Protein AF-A0A919ZJX1-F1 (afdb_monomer_lite)

Foldseek 3Di:
DDPCVVDPPDDDDDDDDQVVVLVVCCVQPVVDDSVDRQDPPFDWDWDDDPPHIDTPDPSHDVVVCPPPPDDD

pLDDT: mean 89.81, std 13.28, range [41.09, 98.0]

Structure (mmCIF, N/CA/C/O backbone):
data_AF-A0A919ZJX1-F1
#
_entry.id   AF-A0A919ZJX1-F1
#
loop_
_atom_site.group_PDB
_atom_site.id
_atom_site.type_symbol
_atom_site.label_atom_id
_atom_site.label_alt_id
_atom_site.label_comp_id
_atom_site.label_asym_id
_atom_site.label_entity_id
_atom_site.label_seq_id
_atom_site.pdbx_PDB_ins_code
_atom_site.Cartn_x
_atom_site.Cartn_y
_atom_site.Cartn_z
_atom_site.occupancy
_atom_site.B_iso_or_equiv
_atom_site.auth_seq_id
_atom_site.auth_comp_id
_atom_site.auth_asym_id
_atom_site.auth_atom_id
_atom_site.pdbx_PDB_model_num
ATOM 1 N N . MET A 1 1 ? -12.638 14.285 12.752 1.00 60.09 1 MET A N 1
ATOM 2 C CA . MET A 1 1 ? -13.196 12.979 12.364 1.00 60.09 1 MET A CA 1
ATOM 3 C C . MET A 1 1 ? -12.434 12.491 11.151 1.00 60.09 1 MET A C 1
ATOM 5 O O . MET A 1 1 ? -12.304 13.249 10.192 1.00 60.09 1 MET A O 1
ATOM 9 N N . ASP A 1 2 ? -11.868 11.296 11.243 1.00 85.00 2 ASP A N 1
ATOM 10 C CA . ASP A 1 2 ? -11.019 10.704 10.204 1.00 85.00 2 ASP A CA 1
ATOM 11 C C . ASP A 1 2 ? -11.856 10.046 9.084 1.00 85.00 2 ASP A C 1
ATOM 13 O O . ASP A 1 2 ? -13.034 9.727 9.263 1.00 85.00 2 ASP A O 1
ATOM 17 N N . LEU A 1 3 ? -11.260 9.838 7.906 1.00 90.12 3 LEU A N 1
ATOM 18 C CA . LEU A 1 3 ? -11.898 9.197 6.752 1.00 90.12 3 LEU A CA 1
ATOM 19 C C . LEU A 1 3 ? -12.410 7.791 7.093 1.00 90.12 3 LEU A C 1
ATOM 21 O O . LEU A 1 3 ? -13.512 7.423 6.686 1.00 90.12 3 LEU A O 1
ATOM 25 N N . SER A 1 4 ? -11.636 7.039 7.881 1.00 88.38 4 SER A N 1
ATOM 26 C CA . SER A 1 4 ? -11.998 5.688 8.314 1.00 88.38 4 SER A CA 1
ATOM 27 C C . SER A 1 4 ? -13.200 5.653 9.269 1.00 88.38 4 SER A C 1
ATOM 29 O O . SER A 1 4 ? -13.912 4.657 9.318 1.00 88.38 4 SER A O 1
ATOM 31 N N . GLU A 1 5 ? -13.455 6.739 10.003 1.00 89.69 5 GLU A N 1
ATOM 32 C CA . GLU A 1 5 ? -14.614 6.884 10.898 1.00 89.69 5 GLU A CA 1
ATOM 33 C C . GLU A 1 5 ? -15.862 7.348 10.142 1.00 89.69 5 GLU A C 1
ATOM 35 O O . GLU A 1 5 ? -16.982 6.998 10.502 1.00 89.69 5 GLU A O 1
ATOM 40 N N . ARG A 1 6 ? -15.680 8.149 9.085 1.00 93.25 6 ARG A N 1
ATOM 41 C CA . ARG A 1 6 ? -16.777 8.648 8.242 1.00 93.25 6 ARG A CA 1
ATOM 42 C C . ARG A 1 6 ? -17.363 7.584 7.317 1.00 93.25 6 ARG A C 1
ATOM 44 O O . ARG A 1 6 ? -18.497 7.735 6.864 1.00 93.25 6 ARG A O 1
ATOM 51 N N . HIS A 1 7 ? -16.595 6.542 7.010 1.00 91.44 7 HIS A N 1
ATOM 52 C CA . HIS A 1 7 ? -16.978 5.484 6.077 1.00 91.44 7 HIS A CA 1
ATOM 53 C C . HIS A 1 7 ? -16.737 4.085 6.672 1.00 91.44 7 HIS A C 1
ATOM 55 O O . HIS A 1 7 ? -15.949 3.319 6.112 1.00 91.44 7 HIS A O 1
ATOM 61 N N . PRO A 1 8 ? -17.404 3.734 7.790 1.00 89.69 8 PRO A N 1
ATOM 62 C CA . PRO A 1 8 ? -17.277 2.406 8.380 1.00 89.69 8 PRO A CA 1
ATOM 63 C C . PRO A 1 8 ? -17.769 1.338 7.395 1.00 89.69 8 PRO A C 1
ATOM 65 O O . PRO A 1 8 ? -18.750 1.546 6.676 1.00 89.69 8 PRO A O 1
ATOM 68 N N . ASP A 1 9 ? -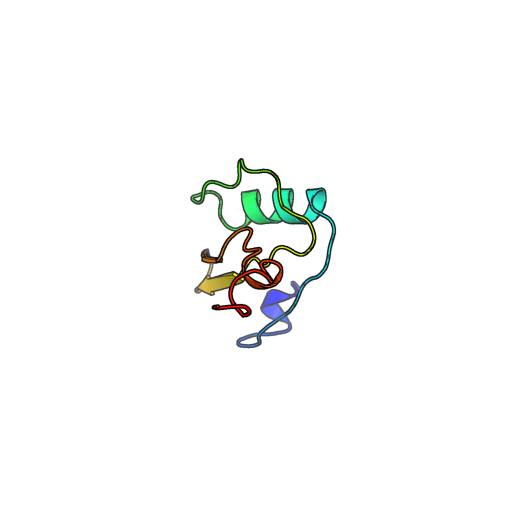17.056 0.213 7.337 1.00 89.31 9 ASP A N 1
AT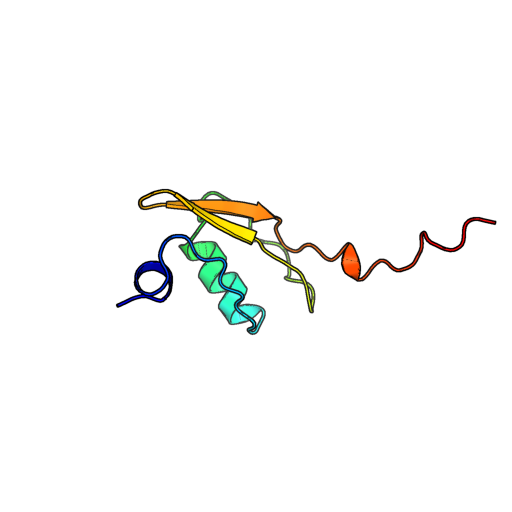OM 69 C CA . ASP A 1 9 ? -17.380 -0.960 6.509 1.00 89.31 9 ASP A CA 1
ATOM 70 C C . ASP A 1 9 ? -17.511 -0.684 4.999 1.00 89.31 9 ASP A C 1
ATOM 72 O O . ASP A 1 9 ? -18.113 -1.457 4.247 1.00 89.31 9 ASP A O 1
ATOM 76 N N . LYS A 1 10 ? -16.945 0.430 4.518 1.00 93.69 10 LYS A N 1
ATOM 77 C CA . LYS A 1 10 ? -16.895 0.768 3.091 1.00 93.69 10 LYS A CA 1
ATOM 78 C C . LYS A 1 10 ? -15.495 0.570 2.529 1.00 93.69 10 LYS A C 1
ATOM 80 O O . LYS A 1 10 ? -14.488 0.772 3.200 1.00 93.69 10 LYS A O 1
ATOM 85 N N . LYS A 1 11 ? -15.441 0.245 1.236 1.00 95.12 11 LYS A N 1
ATOM 86 C CA . LYS A 1 11 ? -14.206 0.318 0.451 1.00 95.12 11 LYS A CA 1
ATOM 87 C C . LYS A 1 11 ? -13.990 1.768 0.032 1.00 95.12 11 LYS A C 1
ATOM 89 O O . LYS A 1 11 ? -14.844 2.339 -0.642 1.00 95.12 11 LYS A O 1
ATOM 94 N N . VAL A 1 12 ? -12.860 2.343 0.425 1.00 95.69 12 VAL A N 1
ATOM 95 C CA . VAL A 1 12 ? -12.479 3.717 0.083 1.00 95.69 12 VAL A CA 1
ATOM 96 C C . VAL A 1 12 ? -11.231 3.670 -0.791 1.00 95.69 12 VAL A C 1
ATOM 98 O O . VAL A 1 12 ? -10.224 3.088 -0.398 1.00 95.69 12 VAL A O 1
ATOM 101 N N . LEU A 1 13 ? -11.304 4.270 -1.980 1.00 97.00 13 LEU A N 1
ATOM 102 C CA . LEU A 1 13 ? -10.157 4.428 -2.871 1.00 97.00 13 LEU A CA 1
ATOM 103 C C . LEU A 1 13 ? -9.496 5.779 -2.600 1.00 97.00 13 LEU A C 1
ATOM 105 O O . LEU A 1 13 ? -10.154 6.816 -2.662 1.00 97.00 13 LEU A O 1
ATOM 109 N N . ILE A 1 14 ? -8.195 5.761 -2.323 1.00 96.56 14 ILE A N 1
ATOM 110 C CA . ILE A 1 14 ? -7.385 6.964 -2.130 1.00 96.56 14 ILE A CA 1
ATOM 111 C C . ILE A 1 14 ? -6.371 7.029 -3.269 1.00 96.56 14 ILE A C 1
ATOM 113 O O . ILE A 1 14 ? -5.586 6.102 -3.450 1.00 96.56 14 ILE A O 1
ATOM 117 N N . VAL A 1 15 ? -6.377 8.134 -4.014 1.00 97.50 15 VAL A N 1
ATOM 118 C CA . VAL A 1 15 ? -5.397 8.430 -5.068 1.00 97.50 15 VAL A CA 1
ATOM 119 C C . VAL A 1 15 ? -4.559 9.616 -4.610 1.00 97.50 15 VAL A C 1
ATOM 121 O O . VAL A 1 15 ? -5.104 10.639 -4.197 1.00 97.50 15 VAL A O 1
ATOM 124 N N . SER A 1 16 ? -3.237 9.463 -4.614 1.00 96.38 16 SER A N 1
ATOM 125 C CA . SER A 1 16 ? -2.309 10.457 -4.069 1.00 96.38 16 SER A CA 1
ATOM 126 C C . SER A 1 16 ? -0.897 10.271 -4.640 1.00 96.38 16 SER A C 1
ATOM 128 O O . SER A 1 16 ? -0.686 9.474 -5.552 1.00 96.38 16 SER A O 1
ATOM 130 N N . HIS A 1 17 ? 0.076 11.009 -4.107 1.00 97.19 17 HIS A N 1
ATOM 131 C CA . HIS A 1 17 ? 1.484 10.935 -4.486 1.00 97.19 17 HIS A CA 1
ATOM 132 C C . HIS A 1 17 ? 2.278 9.978 -3.592 1.00 97.19 17 HIS A C 1
ATOM 134 O O . HIS A 1 17 ? 1.999 9.841 -2.397 1.00 97.19 17 HIS A O 1
ATOM 140 N N . GLY A 1 18 ? 3.336 9.385 -4.156 1.00 95.69 18 GLY A N 1
ATOM 141 C CA . GLY A 1 18 ? 4.158 8.374 -3.484 1.00 95.69 18 GLY A CA 1
ATOM 142 C C . GLY A 1 18 ? 4.746 8.828 -2.144 1.00 95.69 18 GLY A C 1
ATOM 143 O O . GLY A 1 18 ? 4.767 8.045 -1.201 1.00 95.69 18 GLY A O 1
ATOM 144 N N . ALA A 1 19 ? 5.143 10.098 -2.004 1.00 95.75 19 ALA A N 1
ATOM 145 C CA . ALA A 1 19 ? 5.665 10.617 -0.737 1.00 95.75 19 ALA A CA 1
ATOM 146 C C . ALA A 1 19 ? 4.612 10.595 0.385 1.00 95.75 19 ALA A C 1
ATOM 148 O O . ALA A 1 19 ? 4.893 10.136 1.492 1.00 95.75 19 ALA A O 1
ATOM 149 N N . LEU A 1 20 ? 3.389 11.053 0.096 1.00 97.25 20 LEU A N 1
ATOM 150 C CA . LEU A 1 20 ? 2.303 11.060 1.074 1.00 97.25 20 LEU A CA 1
ATOM 151 C C . LEU A 1 20 ? 1.870 9.629 1.408 1.00 97.25 20 LEU A C 1
ATOM 153 O O . LEU A 1 20 ? 1.777 9.285 2.582 1.00 97.25 20 LEU A O 1
ATOM 157 N N . ILE A 1 21 ? 1.689 8.780 0.392 1.00 97.25 21 ILE A N 1
ATOM 158 C CA . ILE A 1 21 ? 1.324 7.371 0.588 1.00 97.25 21 ILE A CA 1
ATOM 159 C C . ILE A 1 21 ? 2.397 6.652 1.414 1.00 97.25 21 ILE A C 1
ATOM 161 O O . ILE A 1 21 ? 2.068 6.029 2.417 1.00 97.25 21 ILE A O 1
ATOM 165 N N . GLY A 1 22 ? 3.677 6.786 1.065 1.00 96.69 22 GLY A N 1
ATOM 166 C CA . GLY A 1 22 ? 4.775 6.133 1.779 1.00 96.69 22 GLY A CA 1
ATOM 167 C C . GLY A 1 22 ? 4.865 6.548 3.250 1.00 96.69 22 GLY A C 1
ATOM 168 O O . GLY A 1 22 ? 5.039 5.698 4.122 1.00 96.69 22 GLY A O 1
ATOM 169 N N . LEU A 1 23 ? 4.688 7.839 3.558 1.00 96.56 23 LEU A N 1
ATOM 170 C CA . LEU A 1 23 ? 4.645 8.318 4.945 1.00 96.56 23 LEU A CA 1
ATOM 171 C C . LEU A 1 23 ? 3.417 7.800 5.704 1.00 96.56 23 LEU A C 1
ATOM 173 O O . LEU A 1 23 ? 3.530 7.461 6.883 1.00 96.56 23 LEU A O 1
ATOM 177 N N . SER A 1 24 ? 2.260 7.726 5.045 1.00 96.31 24 SER A N 1
ATOM 178 C CA . SER A 1 24 ? 1.048 7.152 5.629 1.00 96.31 24 SER A CA 1
ATOM 179 C C . SER A 1 24 ? 1.226 5.669 5.939 1.00 96.31 24 SER A C 1
ATOM 181 O O . SER A 1 24 ? 0.932 5.257 7.056 1.00 96.31 24 SER A O 1
ATOM 183 N N . LEU A 1 25 ? 1.769 4.877 5.009 1.00 97.06 25 LEU A N 1
ATOM 184 C CA . LEU A 1 25 ? 1.997 3.445 5.213 1.00 97.06 25 LEU A CA 1
ATOM 185 C C . LEU A 1 25 ? 2.936 3.183 6.395 1.00 97.06 25 LEU A C 1
ATOM 187 O O . LEU A 1 25 ? 2.573 2.421 7.284 1.00 97.06 25 LEU A O 1
ATOM 191 N N . LYS A 1 26 ? 4.056 3.911 6.504 1.00 95.94 26 LYS A N 1
ATOM 192 C CA . LYS A 1 26 ? 4.977 3.796 7.655 1.00 95.94 26 LYS A CA 1
ATOM 193 C C . LYS A 1 26 ? 4.301 4.025 9.011 1.00 95.94 26 LYS A C 1
ATOM 195 O O . LYS A 1 26 ? 4.719 3.448 10.008 1.00 95.94 26 LYS A O 1
ATOM 200 N N . LYS A 1 27 ? 3.279 4.888 9.064 1.00 95.1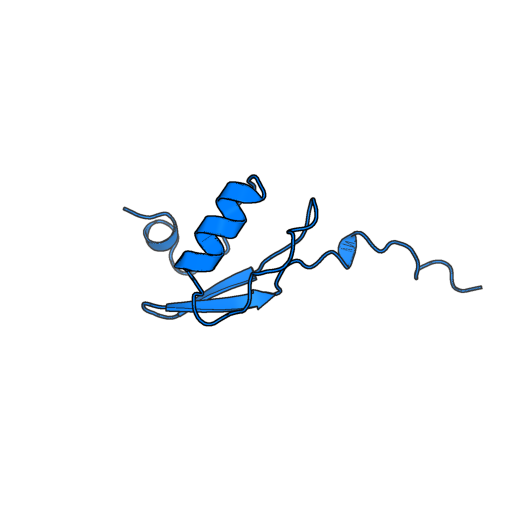9 27 LYS A N 1
ATOM 201 C CA . LYS A 1 27 ? 2.520 5.169 10.292 1.00 95.19 27 LYS A CA 1
ATOM 202 C C . LYS A 1 27 ? 1.393 4.170 10.541 1.00 95.19 27 LYS A C 1
ATOM 204 O O . LYS A 1 27 ? 1.132 3.849 11.694 1.00 95.19 27 LYS A O 1
ATOM 209 N N . LEU A 1 28 ? 0.705 3.727 9.490 1.00 95.06 28 LEU A N 1
ATOM 210 C CA . LEU A 1 28 ? -0.460 2.845 9.598 1.00 95.06 28 LEU A CA 1
ATOM 211 C C . LEU A 1 28 ? -0.053 1.389 9.849 1.00 95.06 28 LEU A C 1
ATOM 213 O O . LEU A 1 28 ? -0.680 0.715 10.660 1.00 95.06 28 LEU A O 1
ATOM 217 N N . ILE A 1 29 ? 1.008 0.926 9.188 1.00 96.00 29 ILE A N 1
ATOM 218 C CA . ILE A 1 29 ? 1.492 -0.459 9.225 1.00 96.00 29 ILE A CA 1
ATOM 219 C C . ILE A 1 29 ? 2.986 -0.512 9.594 1.00 96.00 29 ILE A C 1
ATOM 221 O O . ILE A 1 29 ? 3.793 -1.026 8.827 1.00 96.00 29 ILE A O 1
ATOM 225 N N . PRO A 1 30 ? 3.397 -0.011 10.777 1.00 94.94 30 PRO A N 1
ATOM 226 C CA . PRO A 1 30 ? 4.815 0.079 11.159 1.00 94.94 30 PRO A CA 1
ATOM 227 C C . PRO A 1 30 ? 5.525 -1.282 11.277 1.00 94.94 30 PRO A C 1
ATOM 229 O O . PRO A 1 30 ? 6.745 -1.335 11.377 1.00 94.94 30 PRO A O 1
ATOM 232 N N . HIS A 1 31 ? 4.761 -2.373 11.302 1.00 92.94 31 HIS A N 1
ATOM 233 C CA . HIS A 1 31 ? 5.243 -3.752 11.348 1.00 92.94 31 HIS A CA 1
ATOM 234 C C . HIS A 1 31 ? 5.496 -4.357 9.955 1.00 92.94 31 HIS A C 1
ATOM 236 O O . HIS A 1 31 ? 6.048 -5.450 9.866 1.00 92.94 31 HIS A O 1
ATOM 242 N N . PHE A 1 32 ? 5.075 -3.685 8.880 1.00 93.38 32 PHE A N 1
ATOM 243 C CA . PHE A 1 32 ? 5.247 -4.131 7.500 1.00 93.38 32 PHE A CA 1
ATOM 244 C C . PHE A 1 32 ? 6.425 -3.386 6.858 1.00 93.38 32 PHE A C 1
ATOM 246 O O . PHE A 1 32 ? 6.573 -2.178 7.047 1.00 93.38 32 PHE A O 1
ATOM 253 N N . ASP A 1 33 ? 7.262 -4.085 6.089 1.00 93.12 33 ASP A N 1
ATOM 254 C CA . ASP A 1 33 ? 8.374 -3.443 5.387 1.00 93.12 33 ASP A CA 1
ATOM 255 C C . ASP A 1 33 ? 7.859 -2.613 4.203 1.00 93.12 33 ASP A C 1
ATOM 257 O O . ASP A 1 33 ? 7.340 -3.140 3.222 1.00 93.12 33 ASP A O 1
ATOM 261 N N . THR A 1 34 ? 7.999 -1.292 4.308 1.00 94.38 34 THR A N 1
ATOM 262 C CA . THR A 1 34 ? 7.630 -0.327 3.263 1.00 94.38 34 THR A CA 1
ATOM 263 C C . THR A 1 34 ? 8.856 0.449 2.770 1.00 94.38 34 THR A C 1
ATOM 265 O O . THR A 1 34 ? 8.775 1.662 2.535 1.00 94.38 34 THR A O 1
ATOM 268 N N . SER A 1 35 ? 10.029 -0.188 2.754 1.00 91.06 35 SER A N 1
ATOM 269 C CA . SER A 1 35 ? 11.288 0.430 2.318 1.00 91.06 35 SER A CA 1
ATOM 270 C C . SER A 1 35 ? 11.392 0.597 0.799 1.00 91.06 35 SER A C 1
ATOM 272 O O . SER A 1 35 ? 12.142 1.455 0.332 1.00 91.06 35 SER A O 1
ATOM 274 N N . GLU A 1 36 ? 10.612 -0.170 0.039 1.00 93.31 36 GLU A N 1
ATOM 275 C CA . GLU A 1 36 ? 10.587 -0.135 -1.420 1.00 93.31 36 GLU A CA 1
ATOM 276 C C . GLU A 1 36 ? 10.036 1.192 -1.978 1.00 93.31 36 GLU A C 1
ATOM 278 O O . GLU A 1 36 ? 9.170 1.853 -1.394 1.00 93.31 36 GLU A O 1
ATOM 283 N N . HIS A 1 37 ? 10.522 1.576 -3.160 1.00 94.50 37 HIS A N 1
ATOM 284 C CA . HIS A 1 37 ? 9.951 2.680 -3.920 1.00 94.50 37 HIS A CA 1
ATOM 285 C C . HIS A 1 37 ? 8.568 2.307 -4.467 1.00 94.50 37 HIS A C 1
ATOM 287 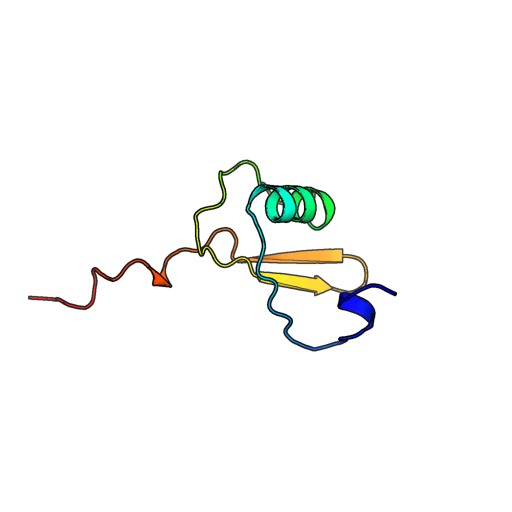O O . HIS A 1 37 ? 8.410 1.327 -5.189 1.00 94.50 37 HIS A O 1
ATOM 293 N N . LEU A 1 38 ? 7.566 3.141 -4.175 1.00 97.06 38 LEU A N 1
ATOM 294 C CA . LEU A 1 38 ? 6.225 2.956 -4.724 1.00 97.06 38 LEU A CA 1
ATOM 295 C C . LEU A 1 38 ? 6.225 3.191 -6.237 1.00 97.06 38 LEU A C 1
ATOM 297 O O . LEU A 1 38 ? 6.580 4.277 -6.703 1.00 97.06 38 LEU A O 1
ATOM 301 N N . HIS A 1 39 ? 5.782 2.188 -6.988 1.00 97.31 39 HIS A N 1
ATOM 302 C CA . HIS A 1 39 ? 5.569 2.306 -8.420 1.00 97.31 39 HIS A CA 1
ATOM 303 C C . HIS A 1 39 ? 4.374 3.214 -8.721 1.00 97.31 39 HIS A C 1
ATOM 305 O O . HIS A 1 39 ? 3.395 3.283 -7.973 1.00 97.31 39 HIS A O 1
ATOM 311 N N . ASN A 1 40 ? 4.433 3.906 -9.859 1.00 96.56 40 ASN A N 1
ATOM 312 C CA . ASN A 1 40 ? 3.287 4.667 -10.340 1.00 96.56 40 ASN A CA 1
ATOM 313 C C . ASN A 1 40 ? 2.106 3.732 -10.587 1.00 96.56 40 ASN A C 1
ATOM 315 O O . ASN A 1 40 ? 2.279 2.597 -11.034 1.00 96.56 40 ASN A O 1
ATOM 319 N N . THR A 1 41 ? 0.903 4.228 -10.294 1.00 96.75 41 THR A N 1
ATOM 320 C CA . THR A 1 41 ? -0.356 3.476 -10.430 1.00 96.75 41 THR A CA 1
ATOM 321 C C . THR A 1 41 ? -0.385 2.145 -9.671 1.00 96.75 41 THR A C 1
ATOM 323 O O . THR A 1 41 ? -1.272 1.335 -9.908 1.00 96.75 41 THR A O 1
ATOM 326 N N . SER A 1 42 ? 0.530 1.916 -8.723 1.00 97.31 42 SER A N 1
ATOM 327 C CA . SER A 1 42 ? 0.508 0.700 -7.921 1.00 97.31 42 SER A CA 1
ATOM 328 C C . SER A 1 42 ? -0.668 0.689 -6.948 1.00 97.31 42 SER A C 1
ATOM 330 O O . SER A 1 42 ? -1.099 1.719 -6.420 1.00 97.31 42 SER A O 1
ATOM 332 N N . VAL A 1 43 ? -1.217 -0.501 -6.717 1.00 97.69 43 VAL A N 1
ATOM 333 C CA . VAL A 1 43 ? -2.359 -0.709 -5.829 1.00 97.69 43 VAL A CA 1
ATOM 334 C C . VAL A 1 43 ? -1.861 -1.253 -4.497 1.00 97.69 43 VAL A C 1
ATOM 336 O O . VAL A 1 43 ? -1.196 -2.287 -4.437 1.00 97.69 43 VAL A O 1
ATOM 339 N N . THR A 1 44 ? -2.224 -0.563 -3.418 1.00 98.00 44 THR A N 1
ATOM 340 C CA . THR A 1 44 ? -2.024 -1.021 -2.039 1.00 98.00 44 THR A CA 1
ATOM 341 C C . THR A 1 44 ? -3.383 -1.149 -1.359 1.00 98.00 44 THR A C 1
ATOM 343 O O . THR A 1 44 ? -4.204 -0.235 -1.436 1.00 98.00 44 THR A O 1
ATOM 346 N N . MET A 1 45 ? -3.639 -2.283 -0.709 1.00 97.69 45 MET A N 1
ATOM 347 C CA . MET A 1 45 ? -4.895 -2.579 -0.024 1.00 97.69 45 MET A CA 1
ATOM 348 C C . MET A 1 45 ? -4.640 -2.750 1.469 1.00 97.69 45 MET A C 1
ATOM 350 O O . MET A 1 45 ? -4.001 -3.715 1.890 1.00 97.69 45 MET A O 1
ATOM 354 N N . LEU A 1 46 ? -5.186 -1.823 2.255 1.00 96.69 46 LEU A N 1
ATOM 355 C CA . LEU A 1 46 ? -5.167 -1.885 3.710 1.00 96.69 46 LEU A CA 1
ATOM 356 C C . LEU A 1 46 ? -6.552 -2.229 4.242 1.00 96.69 46 LEU A C 1
ATOM 358 O O . LEU A 1 46 ? -7.555 -1.701 3.760 1.00 96.69 46 LEU A O 1
ATOM 362 N N . ASN A 1 47 ? -6.587 -3.044 5.288 1.00 95.12 47 ASN A N 1
ATOM 363 C CA . ASN A 1 47 ? -7.793 -3.312 6.051 1.00 95.12 47 ASN A CA 1
ATOM 364 C C . ASN A 1 47 ? -7.652 -2.738 7.451 1.00 95.12 47 ASN A C 1
ATOM 366 O O . ASN A 1 47 ? -6.676 -3.017 8.142 1.00 95.12 47 ASN A O 1
ATOM 370 N N . LYS A 1 48 ? -8.652 -1.975 7.887 1.00 92.25 48 LYS A N 1
ATOM 371 C CA . LYS A 1 48 ? -8.758 -1.555 9.281 1.00 92.25 48 LYS A CA 1
ATOM 372 C C . LYS A 1 48 ? -9.371 -2.696 10.088 1.00 92.25 48 LYS A C 1
ATOM 374 O O . LYS A 1 48 ? -10.492 -3.109 9.799 1.00 92.25 48 LYS A O 1
ATOM 379 N N . VAL A 1 49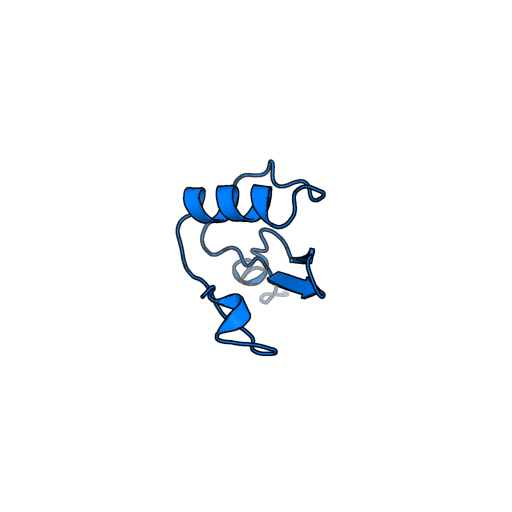 ? -8.642 -3.195 11.079 1.00 88.38 49 VAL A N 1
ATOM 380 C CA . VAL A 1 49 ? -9.106 -4.219 12.021 1.00 88.38 49 VAL A CA 1
ATOM 381 C C . VAL A 1 49 ? -9.066 -3.599 13.410 1.00 88.38 49 VAL A C 1
ATOM 383 O O . VAL A 1 49 ? -7.993 -3.395 13.979 1.00 88.38 49 VAL A O 1
ATOM 386 N N . GLU A 1 50 ? -10.246 -3.250 13.924 1.00 85.56 50 GLU A N 1
ATOM 387 C CA . GLU A 1 50 ? -10.421 -2.522 15.186 1.00 85.56 50 GLU A CA 1
ATOM 388 C C . GLU A 1 50 ? -9.579 -1.228 15.237 1.00 85.56 50 GLU A C 1
ATOM 390 O O . GLU A 1 50 ? -9.899 -0.240 14.567 1.00 85.56 50 GLU A O 1
ATOM 395 N N . LEU A 1 51 ? -8.499 -1.240 16.025 1.00 86.31 51 LEU A N 1
ATOM 396 C CA . LEU A 1 51 ? -7.577 -0.124 16.250 1.00 86.31 51 LEU A CA 1
ATOM 397 C C . LEU A 1 51 ? -6.287 -0.221 15.421 1.00 86.31 51 LEU A C 1
ATOM 399 O O . LEU A 1 51 ? -5.409 0.629 15.553 1.00 86.31 51 LEU A O 1
ATOM 403 N N . SER A 1 52 ? -6.162 -1.242 14.575 1.00 91.25 52 SER A N 1
ATOM 404 C CA . SER A 1 52 ? -4.960 -1.525 13.791 1.00 91.25 52 SER A CA 1
ATOM 405 C C . SER A 1 52 ? -5.246 -1.552 12.292 1.00 91.25 52 SER A C 1
ATOM 407 O O . SER A 1 52 ? -6.398 -1.626 11.855 1.00 91.25 52 SER A O 1
ATOM 409 N N . TRP A 1 53 ? -4.181 -1.481 11.499 1.00 95.12 53 TRP A N 1
ATOM 410 C CA . TRP A 1 53 ? -4.240 -1.675 10.057 1.00 95.12 53 TRP A CA 1
ATOM 411 C C . TRP A 1 53 ? -3.423 -2.898 9.679 1.00 95.12 53 TRP A C 1
ATOM 413 O O . TRP A 1 53 ? -2.336 -3.103 10.209 1.00 95.12 53 TRP A O 1
ATOM 423 N N . ASP A 1 54 ? -3.956 -3.672 8.748 1.00 94.50 54 ASP A N 1
ATOM 424 C CA . ASP A 1 54 ? -3.299 -4.812 8.125 1.00 94.50 54 ASP A CA 1
ATOM 425 C C . ASP A 1 54 ? -3.114 -4.542 6.627 1.00 94.50 54 ASP A C 1
ATOM 427 O O . ASP A 1 54 ? -3.946 -3.876 6.000 1.00 94.50 54 ASP A O 1
ATOM 431 N N . CYS A 1 55 ? -2.027 -5.049 6.050 1.00 95.75 55 CYS A N 1
ATOM 432 C CA . CYS A 1 55 ? -1.684 -4.853 4.645 1.00 95.75 55 CYS A CA 1
ATOM 433 C C . CYS A 1 55 ? -1.895 -6.151 3.863 1.00 95.75 55 CYS A C 1
ATOM 435 O O . CYS A 1 55 ? -1.144 -7.109 4.019 1.00 95.75 55 CYS A O 1
ATOM 437 N N . LYS A 1 56 ? -2.902 -6.176 2.983 1.00 95.44 56 LYS A N 1
ATOM 438 C CA . LYS A 1 56 ? -3.212 -7.359 2.160 1.00 95.44 56 LYS A CA 1
ATOM 439 C C . LYS A 1 56 ? -2.504 -7.382 0.816 1.00 95.44 56 LYS A C 1
ATOM 441 O O . LYS A 1 56 ? -2.298 -8.447 0.245 1.00 95.44 56 LYS A O 1
ATOM 446 N N . LEU A 1 57 ? -2.216 -6.206 0.277 1.00 96.69 57 LEU A N 1
ATOM 447 C CA . LEU A 1 57 ? -1.570 -6.036 -1.013 1.00 96.69 57 LEU A CA 1
ATOM 448 C C . LEU A 1 57 ? -0.729 -4.774 -0.930 1.00 96.69 57 LEU A C 1
ATOM 450 O O . LEU A 1 57 ? -1.249 -3.740 -0.520 1.00 96.69 57 LEU A O 1
ATOM 454 N N . TYR A 1 58 ? 0.532 -4.850 -1.324 1.00 97.56 58 TYR A N 1
ATOM 455 C CA . TYR A 1 58 ? 1.455 -3.725 -1.287 1.00 97.56 58 TYR A CA 1
ATOM 456 C C . TYR A 1 58 ? 2.092 -3.540 -2.658 1.00 97.56 58 TYR A C 1
ATOM 458 O O . TYR A 1 58 ? 2.491 -4.519 -3.282 1.00 97.56 58 TYR A O 1
ATOM 466 N N . ASN A 1 59 ? 2.154 -2.286 -3.114 1.00 96.88 59 ASN A N 1
ATOM 467 C CA . ASN A 1 59 ? 2.868 -1.870 -4.323 1.00 96.88 59 ASN A CA 1
ATOM 468 C C . ASN A 1 59 ? 2.561 -2.705 -5.590 1.00 96.88 59 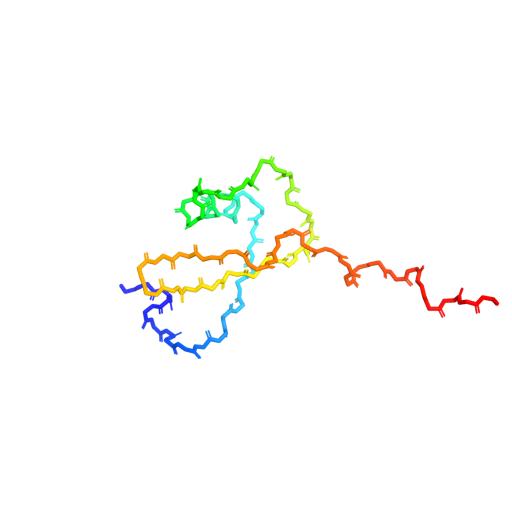ASN A C 1
ATOM 470 O O . ASN A 1 59 ? 3.416 -2.881 -6.453 1.00 96.88 59 ASN A O 1
ATOM 474 N N . CYS A 1 60 ? 1.336 -3.224 -5.730 1.00 96.62 60 CYS A N 1
ATOM 475 C CA . CYS A 1 60 ? 1.000 -4.165 -6.797 1.00 96.62 60 CYS A CA 1
ATOM 476 C C . CYS A 1 60 ? 0.790 -3.466 -8.144 1.00 96.62 60 CYS A C 1
ATOM 478 O O . CYS A 1 60 ? -0.072 -2.595 -8.278 1.00 96.62 60 CYS A O 1
ATOM 480 N N . ILE A 1 61 ? 1.532 -3.916 -9.154 1.00 96.44 61 ILE A N 1
ATOM 481 C CA . ILE A 1 61 ? 1.468 -3.426 -10.537 1.00 96.44 61 ILE A CA 1
ATOM 482 C C . ILE A 1 61 ? 1.034 -4.498 -11.542 1.00 96.44 61 ILE A C 1
ATOM 484 O O . ILE A 1 61 ? 1.066 -4.247 -12.738 1.00 96.44 61 ILE A O 1
ATOM 488 N N . THR A 1 62 ? 0.558 -5.663 -11.091 1.00 94.75 62 THR A N 1
ATOM 489 C CA . THR A 1 62 ? 0.197 -6.790 -11.978 1.00 94.75 62 THR A CA 1
ATOM 490 C C . THR A 1 62 ? -0.838 -6.425 -13.047 1.00 94.75 62 THR A C 1
ATOM 492 O O . THR A 1 62 ? -0.893 -7.052 -14.094 1.00 94.75 62 THR A O 1
ATOM 495 N N . HIS A 1 63 ? -1.666 -5.405 -12.814 1.00 92.50 63 HIS A N 1
ATOM 496 C CA . HIS A 1 63 ? -2.641 -4.930 -13.800 1.00 92.50 63 HIS A CA 1
ATOM 497 C C . HIS A 1 63 ? -2.012 -4.127 -14.954 1.00 92.50 63 HIS A C 1
ATOM 499 O O . HIS A 1 63 ? -2.677 -3.905 -15.961 1.00 92.50 63 HIS A O 1
ATOM 505 N N . LEU A 1 64 ? -0.770 -3.662 -14.796 1.00 92.94 64 LEU A N 1
ATOM 506 C CA . LEU A 1 64 ? 0.009 -2.998 -15.842 1.00 92.94 64 LEU A CA 1
ATOM 507 C C . LEU A 1 64 ? 0.752 -4.014 -16.719 1.00 92.94 64 LEU A C 1
ATOM 509 O O . LEU A 1 64 ? 1.054 -3.714 -17.874 1.00 92.94 64 LEU A O 1
ATOM 513 N N . ASP A 1 65 ? 1.008 -5.219 -16.198 1.00 85.31 65 ASP A N 1
ATOM 514 C CA . ASP A 1 65 ? 1.641 -6.311 -16.935 1.00 85.31 65 ASP A CA 1
ATOM 515 C C . ASP A 1 65 ? 0.673 -6.851 -17.997 1.00 85.31 65 ASP A C 1
ATOM 517 O O . ASP A 1 65 ? -0.111 -7.772 -17.774 1.00 85.31 65 ASP A O 1
ATOM 521 N N . THR A 1 66 ? 0.722 -6.247 -19.184 1.00 68.12 66 THR A N 1
ATOM 522 C CA . THR A 1 66 ? -0.156 -6.591 -20.315 1.00 68.12 66 THR A CA 1
ATOM 523 C C . THR A 1 66 ? 0.382 -7.797 -21.117 1.00 68.12 66 THR A C 1
ATOM 525 O O . THR A 1 66 ? -0.271 -8.290 -22.032 1.00 68.12 66 THR A O 1
ATOM 528 N N . GLU A 1 67 ? 1.549 -8.346 -20.752 1.00 60.41 67 GLU A N 1
ATOM 529 C CA . GLU A 1 67 ? 2.291 -9.348 -21.539 1.00 60.41 67 GLU A CA 1
ATOM 530 C C . GLU A 1 67 ? 2.026 -10.822 -21.163 1.00 60.41 67 GLU A C 1
ATOM 532 O O . GLU A 1 67 ? 2.953 -11.622 -21.049 1.00 60.41 67 GLU A O 1
ATOM 537 N N . ARG A 1 68 ? 0.757 -11.230 -21.003 1.00 56.41 68 ARG A N 1
ATOM 538 C CA . ARG A 1 68 ? 0.370 -12.666 -21.035 1.00 56.41 68 ARG A CA 1
ATOM 539 C C . ARG A 1 68 ? -0.963 -12.970 -21.737 1.00 56.41 68 ARG A C 1
ATOM 541 O O . ARG A 1 68 ? -1.549 -14.019 -21.492 1.00 56.41 68 ARG A O 1
ATOM 548 N N . CYS A 1 69 ? -1.445 -12.090 -22.619 1.00 51.69 69 CYS A N 1
ATOM 549 C CA . CYS A 1 69 ? -2.596 -12.400 -23.488 1.00 51.69 69 CYS A CA 1
ATOM 550 C C . CYS A 1 69 ? -2.234 -12.729 -24.947 1.00 51.69 69 CYS A C 1
ATOM 552 O O . CYS A 1 69 ? -3.131 -13.097 -25.698 1.00 51.69 69 CYS A O 1
ATOM 554 N N . GLU A 1 70 ? -0.957 -12.700 -25.340 1.00 49.12 70 GLU A N 1
ATOM 555 C CA . GLU A 1 70 ? -0.507 -13.272 -26.619 1.00 49.12 70 GLU A CA 1
ATOM 556 C C . GLU A 1 70 ? 0.296 -14.554 -26.372 1.00 49.12 70 GLU A C 1
ATOM 558 O O . GLU A 1 70 ? 1.522 -14.595 -26.445 1.00 49.12 70 GLU A O 1
ATOM 563 N N . SER A 1 71 ? -0.420 -15.621 -26.019 1.00 46.25 71 SER A N 1
ATOM 564 C CA . SER A 1 71 ? 0.084 -16.982 -26.194 1.00 46.25 71 SER A CA 1
ATOM 565 C C . SER A 1 71 ? 0.065 -17.288 -27.695 1.00 46.25 71 SER A C 1
ATOM 567 O O . SER A 1 71 ? -1.019 -17.370 -28.273 1.00 46.25 71 SER A O 1
ATOM 569 N N . ASN A 1 72 ? 1.242 -17.433 -28.310 1.00 41.09 72 ASN A N 1
ATOM 570 C CA . ASN A 1 72 ? 1.392 -18.193 -29.558 1.00 41.09 72 ASN A CA 1
ATOM 571 C C . ASN A 1 72 ? 1.069 -19.673 -29.323 1.00 41.09 72 ASN A C 1
ATOM 573 O O . ASN A 1 72 ? 1.450 -20.183 -28.242 1.00 41.09 72 ASN A O 1
#

Secondary structure (DSSP, 8-state):
--HHHHSTT--------HHHHHHHHHHH-TTS---SPPPTT-EEEEEEETTEEEEEEEEE-TTT--TTS---

Sequence (72 aa):
MDLSERHPDKKVLIVSHGALIGLSLKKLIPHFDTSEHLHNTSVTMLNKVELSWDCKLYNCITHLDTERCESN

Radius of gyration: 14.59 Å; chains: 1; bounding box: 29×31×46 Å